Protein AF-A0AAN4Q5Q3-F1 (afdb_monomer_lite)

Radius of gyration: 21.25 Å; chains: 1; bounding box: 47×53×49 Å

Organism: Pseudomonas syringae pv. actinidiae (NCBI:txid103796)

Sequence (88 aa):
MDTTRIVTSQGVRFNNRLYRSDALKAIVGLRVRLQFDDPADDRALVIWGDSVIEVRLWKRCNPSRIRSLLQAAVDSSAERPLKPRAFD

Foldseek 3Di:
DWDKFAAAPQGTDDPNWHWDDPVSNVRHRHIWTWADPDPVQQWIWTHDPPDIDITGTDDPPDVVVVVVVVVVVVVVVPPDDPDDDDDD

InterPro domains:
  IPR015378 Transposase-like, Mu, C-terminal [PF09299] (3-45)

Structure (mmCIF, N/CA/C/O backbone):
data_AF-A0AAN4Q5Q3-F1
#
_entry.id   AF-A0AAN4Q5Q3-F1
#
loop_
_atom_site.group_PDB
_atom_site.id
_atom_site.type_symbol
_atom_site.label_atom_id
_atom_site.label_alt_id
_atom_site.label_comp_id
_atom_site.label_asym_id
_atom_site.label_entity_id
_atom_site.label_seq_id
_atom_site.pdbx_PDB_ins_code
_atom_site.Cartn_x
_atom_site.Cartn_y
_atom_site.Cartn_z
_atom_site.occupancy
_atom_site.B_iso_or_equiv
_atom_site.auth_seq_id
_atom_site.auth_comp_id
_atom_site.auth_asym_id
_atom_site.auth_atom_id
_atom_site.pdbx_PDB_model_num
ATOM 1 N N . MET A 1 1 ? 7.238 -14.953 -1.227 1.00 57.38 1 MET A N 1
ATOM 2 C CA . MET A 1 1 ? 7.698 -14.479 0.097 1.00 57.38 1 MET A CA 1
ATOM 3 C C . MET A 1 1 ? 6.629 -13.577 0.673 1.00 57.38 1 MET A C 1
ATOM 5 O O . MET A 1 1 ? 6.319 -12.565 0.059 1.00 57.38 1 MET A O 1
ATOM 9 N N . ASP A 1 2 ? 6.063 -13.941 1.819 1.00 62.28 2 ASP A N 1
ATOM 10 C CA . ASP A 1 2 ? 5.079 -13.103 2.497 1.00 62.28 2 ASP A CA 1
ATOM 11 C C . ASP A 1 2 ? 5.750 -11.931 3.195 1.00 62.28 2 ASP A C 1
ATOM 13 O O . ASP A 1 2 ? 6.435 -12.089 4.205 1.00 62.28 2 ASP A O 1
ATOM 17 N N . THR A 1 3 ? 5.571 -10.738 2.634 1.00 83.62 3 THR A N 1
ATOM 18 C CA . THR A 1 3 ? 6.133 -9.526 3.216 1.00 83.62 3 THR A CA 1
ATOM 19 C C . THR A 1 3 ? 5.060 -8.799 3.999 1.00 83.62 3 THR A C 1
ATOM 21 O O . THR A 1 3 ? 4.196 -8.137 3.432 1.00 83.62 3 THR A O 1
ATOM 24 N N . THR A 1 4 ? 5.147 -8.852 5.321 1.00 90.94 4 THR A N 1
ATOM 25 C CA . THR A 1 4 ? 4.222 -8.110 6.177 1.00 90.94 4 THR A CA 1
ATOM 26 C C . THR A 1 4 ? 4.714 -6.675 6.393 1.00 90.94 4 THR A C 1
ATOM 28 O O . THR A 1 4 ? 5.881 -6.447 6.738 1.00 90.94 4 THR A O 1
ATOM 31 N N . ARG A 1 5 ? 3.838 -5.682 6.208 1.00 93.06 5 ARG A N 1
ATOM 32 C CA . ARG A 1 5 ? 4.138 -4.249 6.382 1.00 93.06 5 ARG A CA 1
ATOM 33 C C . ARG A 1 5 ? 3.016 -3.533 7.125 1.00 93.06 5 ARG A C 1
ATOM 35 O O . ARG A 1 5 ? 1.882 -3.992 7.141 1.00 93.06 5 ARG A O 1
ATOM 42 N N . ILE A 1 6 ? 3.355 -2.421 7.769 1.00 94.25 6 ILE A N 1
ATOM 43 C CA . ILE A 1 6 ? 2.370 -1.531 8.391 1.00 94.25 6 ILE A CA 1
ATOM 44 C C . ILE A 1 6 ? 1.969 -0.484 7.357 1.00 94.25 6 ILE A C 1
ATOM 46 O O . ILE A 1 6 ? 2.831 0.100 6.692 1.00 94.25 6 ILE A O 1
ATOM 50 N N . VAL A 1 7 ? 0.667 -0.255 7.221 1.00 94.38 7 VAL A N 1
ATOM 51 C CA . VAL A 1 7 ? 0.136 0.808 6.370 1.00 94.38 7 VAL A CA 1
ATOM 52 C C . VAL A 1 7 ? 0.336 2.147 7.071 1.00 94.38 7 VAL A C 1
ATOM 54 O O . VAL A 1 7 ? -0.081 2.341 8.210 1.00 94.38 7 VAL A O 1
ATOM 57 N N . THR A 1 8 ? 0.977 3.088 6.386 1.00 94.69 8 THR A N 1
ATOM 58 C CA . THR A 1 8 ? 1.168 4.461 6.872 1.00 94.69 8 THR A CA 1
ATOM 59 C C . THR A 1 8 ? 0.219 5.412 6.153 1.00 94.69 8 THR A C 1
ATOM 61 O O . THR A 1 8 ? -0.311 5.084 5.093 1.00 94.69 8 THR A O 1
ATOM 64 N N . SER A 1 9 ? 0.067 6.635 6.664 1.00 92.75 9 SER A N 1
ATOM 65 C CA . SER A 1 9 ? -0.694 7.698 5.986 1.00 92.75 9 SER A CA 1
ATOM 66 C C . SER A 1 9 ? -0.165 8.028 4.584 1.00 92.75 9 SER A C 1
ATOM 68 O O . SER A 1 9 ? -0.903 8.515 3.728 1.00 92.75 9 SER A O 1
ATOM 70 N N . GLN A 1 10 ? 1.114 7.746 4.321 1.00 91.56 10 GLN A N 1
ATOM 71 C CA . GLN A 1 10 ? 1.708 7.912 3.000 1.00 91.56 10 GLN A CA 1
ATOM 72 C C . GLN A 1 10 ? 1.406 6.737 2.065 1.00 91.56 10 GLN A C 1
ATOM 74 O O . GLN A 1 10 ? 1.435 6.937 0.855 1.00 91.56 10 GLN A O 1
ATOM 79 N N . GLY A 1 11 ? 1.129 5.544 2.596 1.00 93.19 11 GLY A N 1
ATOM 80 C CA . GLY A 1 11 ? 1.008 4.285 1.859 1.00 93.19 11 GLY A CA 1
ATOM 81 C C . GLY A 1 11 ? 1.805 3.147 2.509 1.00 93.19 11 GLY A C 1
ATOM 82 O O . GLY A 1 11 ? 2.120 3.193 3.701 1.00 93.19 11 GLY A O 1
ATOM 83 N N . VAL A 1 12 ? 2.166 2.130 1.726 1.00 93.69 12 VAL A N 1
ATOM 84 C CA . VAL A 1 12 ? 2.978 0.985 2.177 1.00 93.69 12 VAL A CA 1
ATOM 85 C C . VAL A 1 12 ? 4.393 1.098 1.617 1.00 93.69 12 VAL A C 1
ATOM 87 O O . VAL A 1 12 ? 4.573 1.332 0.425 1.00 93.69 12 VAL A O 1
ATOM 90 N N . ARG A 1 13 ? 5.416 0.928 2.464 1.00 92.25 13 ARG A N 1
ATOM 91 C CA . ARG A 1 13 ? 6.824 0.942 2.035 1.00 92.25 13 ARG A CA 1
ATOM 92 C C . ARG A 1 13 ? 7.401 -0.466 1.913 1.00 92.25 13 ARG A C 1
ATOM 94 O O . ARG A 1 13 ? 7.273 -1.279 2.828 1.00 92.25 13 ARG A O 1
ATOM 101 N N . PHE A 1 14 ? 8.112 -0.721 0.820 1.00 89.75 14 PHE A N 1
ATOM 102 C CA . PHE A 1 14 ? 8.854 -1.959 0.586 1.00 89.75 14 PHE A CA 1
ATOM 103 C C . PHE A 1 14 ? 10.108 -1.669 -0.241 1.00 89.75 14 PHE A C 1
ATOM 105 O O . PHE A 1 14 ? 10.016 -0.951 -1.226 1.00 89.75 14 PHE A O 1
ATOM 112 N N . ASN A 1 15 ? 11.277 -2.175 0.165 1.00 88.06 15 ASN A N 1
ATOM 113 C CA . ASN A 1 15 ? 12.559 -1.966 -0.531 1.00 88.06 15 ASN A CA 1
ATOM 114 C C . ASN A 1 15 ? 12.834 -0.502 -0.931 1.00 88.06 15 ASN A C 1
ATOM 116 O O . ASN A 1 15 ? 13.167 -0.206 -2.074 1.00 88.06 15 ASN A O 1
ATOM 120 N N . ASN A 1 16 ? 12.653 0.430 0.015 1.00 86.69 16 ASN A N 1
ATOM 121 C CA . ASN A 1 16 ? 12.800 1.881 -0.188 1.00 86.69 16 ASN A CA 1
ATOM 122 C C . ASN A 1 16 ? 11.857 2.496 -1.250 1.00 86.69 16 ASN A C 1
ATOM 124 O O . ASN A 1 16 ? 12.027 3.638 -1.671 1.00 86.69 16 ASN A O 1
ATOM 128 N N . ARG A 1 17 ? 10.833 1.750 -1.667 1.00 89.06 17 ARG A N 1
ATOM 129 C CA . ARG A 1 17 ? 9.777 2.183 -2.580 1.00 89.06 17 ARG A CA 1
ATOM 130 C C . ARG A 1 17 ? 8.480 2.407 -1.812 1.00 89.06 17 ARG A C 1
ATOM 132 O O . ARG A 1 17 ? 8.193 1.701 -0.845 1.00 89.06 17 ARG A O 1
ATOM 139 N N . LEU A 1 18 ? 7.703 3.403 -2.234 1.00 91.75 18 LEU A N 1
ATOM 140 C CA . LEU A 1 18 ? 6.412 3.741 -1.638 1.00 91.75 18 LEU A CA 1
ATOM 141 C C . LEU A 1 18 ? 5.291 3.327 -2.585 1.00 91.75 18 LEU A C 1
ATOM 143 O O . LEU A 1 18 ? 5.236 3.817 -3.705 1.00 91.75 18 LEU A O 1
ATOM 147 N N . TYR A 1 19 ? 4.374 2.493 -2.117 1.00 92.12 19 TYR A N 1
ATOM 148 C CA . TYR A 1 19 ? 3.179 2.087 -2.845 1.00 92.12 19 TYR A CA 1
ATOM 149 C C . TYR A 1 19 ? 1.961 2.808 -2.277 1.00 92.12 19 TYR A C 1
ATOM 151 O O . TYR A 1 19 ? 1.794 2.887 -1.056 1.00 92.12 19 TYR A O 1
ATOM 159 N N . ARG A 1 20 ? 1.122 3.363 -3.154 1.00 92.25 20 ARG A N 1
ATOM 160 C CA . ARG A 1 20 ? -0.035 4.183 -2.777 1.00 92.25 20 ARG A CA 1
ATOM 161 C C . ARG A 1 20 ? -1.305 3.696 -3.458 1.00 92.25 20 ARG A C 1
ATOM 163 O O . ARG A 1 20 ? -1.283 3.230 -4.594 1.00 92.25 20 ARG A O 1
ATOM 170 N N . SER A 1 21 ? -2.403 3.851 -2.735 1.00 91.62 21 SER A N 1
ATOM 171 C CA . SER A 1 21 ? -3.779 3.746 -3.210 1.00 91.62 21 SER A CA 1
ATOM 172 C C . SER A 1 21 ? -4.652 4.528 -2.231 1.00 91.62 21 SER A C 1
ATOM 174 O O . SER A 1 21 ? -4.350 4.554 -1.034 1.00 91.62 21 SER A O 1
ATOM 176 N N . ASP A 1 22 ? -5.712 5.176 -2.710 1.00 91.25 22 ASP A N 1
ATOM 177 C CA . ASP A 1 22 ? -6.638 5.905 -1.836 1.00 91.25 22 ASP A CA 1
ATOM 178 C C . ASP A 1 22 ? -7.369 4.970 -0.864 1.00 91.25 22 ASP A C 1
ATOM 180 O O . ASP A 1 22 ? -7.666 5.372 0.261 1.00 91.25 22 ASP A O 1
ATOM 184 N N . ALA A 1 23 ? -7.550 3.701 -1.243 1.00 91.12 23 ALA A N 1
ATOM 185 C CA . ALA A 1 23 ? -8.148 2.670 -0.397 1.00 91.12 23 ALA A CA 1
ATOM 186 C C . ALA A 1 23 ? -7.326 2.373 0.873 1.00 91.12 23 ALA A C 1
ATOM 188 O O . ALA A 1 23 ? -7.883 1.964 1.889 1.00 91.12 23 ALA A O 1
ATOM 189 N N . LEU A 1 24 ? -6.012 2.647 0.869 1.00 92.62 24 LEU A N 1
ATOM 190 C CA . LEU A 1 24 ? -5.164 2.444 2.050 1.00 92.62 24 LEU A CA 1
ATOM 191 C C . LEU A 1 24 ? -5.522 3.374 3.214 1.00 92.62 24 LEU A C 1
ATOM 193 O O . LEU A 1 24 ? -5.194 3.060 4.356 1.00 92.62 24 LEU A O 1
ATOM 197 N N . LYS A 1 25 ? -6.200 4.502 2.951 1.00 92.38 25 LYS A N 1
ATOM 198 C CA . LYS A 1 25 ? -6.602 5.462 3.992 1.00 92.38 25 LYS A CA 1
ATOM 199 C C . LYS A 1 25 ? -7.514 4.828 5.044 1.00 92.38 25 LYS A C 1
ATOM 201 O O . LYS A 1 25 ? -7.433 5.210 6.205 1.00 92.38 25 LYS A O 1
ATOM 206 N N . ALA A 1 26 ? -8.330 3.850 4.651 1.00 92.62 26 ALA A N 1
ATOM 207 C CA . ALA A 1 26 ? -9.254 3.160 5.549 1.00 92.62 26 ALA A CA 1
ATOM 208 C C . ALA A 1 26 ? -8.559 2.193 6.525 1.00 92.62 26 ALA A C 1
ATOM 210 O O . ALA A 1 26 ? -9.158 1.793 7.516 1.00 92.62 26 ALA A O 1
ATOM 211 N N . ILE A 1 27 ? -7.304 1.818 6.253 1.00 93.31 27 ILE A N 1
ATOM 212 C CA . ILE A 1 27 ? -6.578 0.768 6.983 1.00 93.31 27 ILE A CA 1
ATOM 213 C C . ILE A 1 27 ? -5.215 1.243 7.507 1.00 93.31 27 ILE A C 1
ATOM 215 O O . ILE A 1 27 ? -4.312 0.443 7.755 1.00 93.31 27 ILE A O 1
ATOM 219 N N . VAL A 1 28 ? -5.037 2.556 7.668 1.00 94.94 28 VAL A N 1
ATOM 220 C CA . VAL A 1 28 ? -3.812 3.137 8.238 1.00 94.94 28 VAL A CA 1
ATOM 221 C C . VAL A 1 28 ? -3.583 2.606 9.656 1.00 94.94 28 VAL A C 1
ATOM 223 O O . VAL A 1 28 ? -4.504 2.527 10.460 1.00 94.94 28 VAL A O 1
ATOM 226 N N . GLY A 1 29 ? -2.336 2.245 9.963 1.00 93.31 29 GLY A N 1
ATOM 227 C CA . GLY A 1 29 ? -1.944 1.642 11.238 1.00 93.31 29 GLY A CA 1
ATOM 228 C C . GLY A 1 29 ? -2.113 0.123 11.281 1.00 93.31 29 GLY A C 1
ATOM 229 O O . GLY A 1 29 ? -1.548 -0.519 12.165 1.00 93.31 29 GLY A O 1
ATOM 230 N N . LEU A 1 30 ? -2.813 -0.473 10.310 1.00 94.31 30 LEU A N 1
ATOM 231 C CA . LEU A 1 30 ? -2.986 -1.919 10.248 1.00 94.31 30 LEU A CA 1
ATOM 232 C C . LEU A 1 30 ? -1.777 -2.609 9.619 1.00 94.31 30 LEU A C 1
ATOM 234 O O . LEU A 1 30 ? -1.050 -2.061 8.782 1.00 94.31 30 LEU A O 1
ATOM 238 N N . ARG A 1 31 ? -1.572 -3.855 10.045 1.00 94.44 31 ARG A N 1
ATOM 239 C CA . ARG A 1 31 ? -0.542 -4.745 9.525 1.00 94.44 31 ARG A CA 1
ATOM 240 C C . ARG A 1 31 ? -1.133 -5.593 8.400 1.00 94.44 31 ARG A C 1
ATOM 242 O O . ARG A 1 31 ? -2.131 -6.276 8.600 1.00 94.44 31 ARG A O 1
ATOM 249 N N . VAL A 1 32 ? -0.495 -5.555 7.237 1.00 93.38 32 VAL A N 1
A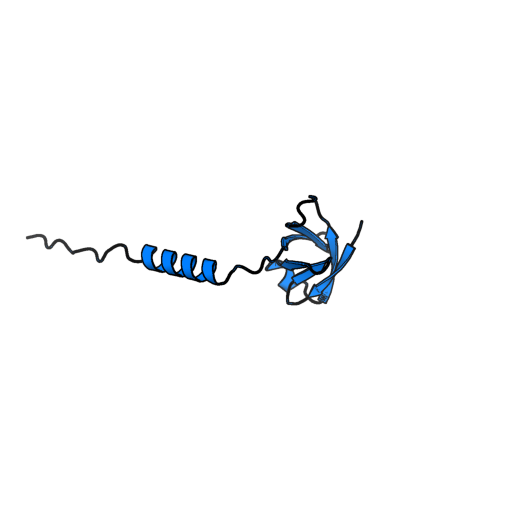TOM 250 C CA . VAL A 1 32 ? -0.989 -6.167 5.998 1.00 93.38 32 VAL A CA 1
ATOM 251 C C . VAL A 1 32 ? 0.087 -7.012 5.329 1.00 93.38 32 VAL A C 1
ATOM 253 O O . VAL A 1 32 ? 1.281 -6.780 5.543 1.00 93.38 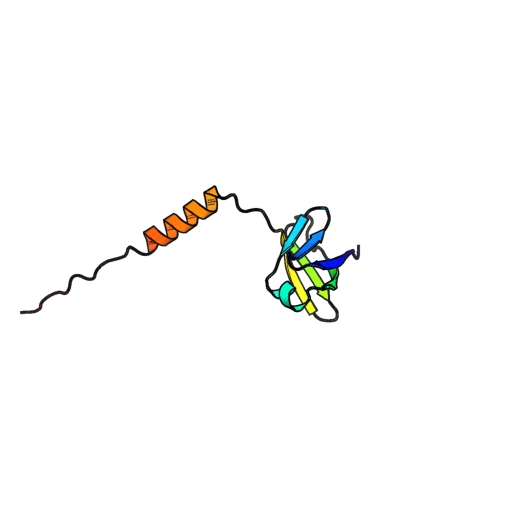32 VAL A O 1
ATOM 256 N N . ARG A 1 33 ? -0.323 -7.981 4.509 1.00 93.38 33 ARG A N 1
ATOM 257 C CA . ARG A 1 33 ? 0.581 -8.742 3.636 1.00 93.38 33 ARG A CA 1
ATOM 258 C C . ARG A 1 33 ? 0.699 -8.026 2.298 1.00 93.38 33 ARG A C 1
ATOM 260 O O . ARG A 1 33 ? -0.294 -7.555 1.758 1.00 93.38 33 ARG A O 1
ATOM 267 N N . LEU A 1 34 ? 1.918 -7.926 1.788 1.00 90.81 34 LEU A N 1
ATOM 268 C CA . LEU A 1 34 ? 2.220 -7.349 0.487 1.00 90.81 34 LEU A CA 1
ATOM 269 C C . LEU A 1 34 ? 2.676 -8.469 -0.450 1.00 90.81 34 LEU A C 1
ATOM 271 O O . LEU A 1 34 ? 3.628 -9.188 -0.131 1.00 90.81 34 LEU A O 1
ATOM 275 N N . GLN A 1 35 ? 1.995 -8.601 -1.583 1.00 90.19 35 GLN A N 1
ATOM 276 C CA . GLN A 1 35 ? 2.275 -9.573 -2.636 1.00 90.19 35 GLN A CA 1
ATOM 277 C C . GLN A 1 35 ? 2.560 -8.844 -3.953 1.00 90.19 35 GLN A C 1
ATOM 279 O O . GLN A 1 35 ? 1.997 -7.785 -4.217 1.00 90.19 35 GLN A O 1
ATOM 284 N N . PHE A 1 36 ? 3.454 -9.403 -4.761 1.00 86.62 36 PHE A N 1
ATOM 285 C CA . PHE A 1 36 ? 3.842 -8.869 -6.062 1.00 86.62 36 PHE A CA 1
ATOM 286 C C . PHE A 1 36 ? 3.592 -9.950 -7.109 1.00 86.62 36 PHE A C 1
ATOM 288 O O . PHE A 1 36 ? 4.105 -11.058 -6.950 1.00 86.62 36 PHE A O 1
ATOM 295 N N . ASP A 1 37 ? 2.806 -9.629 -8.137 1.00 76.31 37 ASP A N 1
ATOM 296 C CA . ASP A 1 37 ? 2.445 -10.578 -9.201 1.00 76.31 3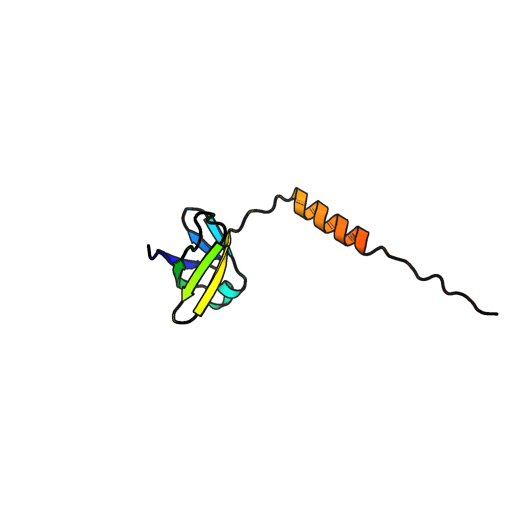7 ASP A CA 1
ATOM 297 C C . ASP A 1 37 ? 3.462 -10.591 -10.352 1.00 76.31 37 ASP A C 1
ATOM 299 O O . ASP A 1 37 ? 3.566 -11.581 -11.069 1.00 76.31 37 ASP A O 1
ATOM 303 N N . ASP A 1 38 ? 4.251 -9.523 -10.506 1.00 68.38 38 ASP A N 1
ATOM 304 C CA . ASP A 1 38 ? 5.179 -9.341 -11.625 1.00 68.38 38 ASP A CA 1
ATOM 305 C C . ASP A 1 38 ? 6.553 -8.830 -11.156 1.00 68.38 38 ASP A C 1
ATOM 307 O O . ASP A 1 38 ? 6.623 -8.004 -10.239 1.00 68.38 38 ASP A O 1
ATOM 311 N N . PRO A 1 39 ? 7.653 -9.205 -11.842 1.00 66.25 39 PRO A N 1
ATOM 312 C CA . PRO A 1 39 ? 8.995 -8.676 -11.581 1.00 66.25 39 PRO A CA 1
ATOM 313 C C . PRO A 1 39 ? 9.129 -7.181 -11.907 1.00 66.25 39 PRO A C 1
ATOM 315 O O . PRO A 1 39 ? 10.138 -6.559 -11.581 1.00 66.25 39 PRO A O 1
ATOM 318 N N . ALA A 1 40 ? 8.127 -6.587 -12.562 1.00 65.81 40 ALA A N 1
ATOM 319 C CA . ALA A 1 40 ? 8.109 -5.169 -12.892 1.00 65.81 40 ALA A CA 1
ATOM 320 C C . ALA A 1 40 ? 8.000 -4.254 -11.653 1.00 65.81 40 ALA A C 1
ATOM 322 O O . ALA A 1 40 ? 8.226 -3.054 -11.793 1.00 65.81 40 ALA A O 1
ATOM 323 N N . ASP A 1 41 ? 7.669 -4.784 -10.461 1.00 72.31 41 ASP A N 1
ATOM 324 C CA . ASP A 1 41 ? 7.632 -4.089 -9.154 1.00 72.31 41 ASP A CA 1
ATOM 325 C C . ASP A 1 41 ? 6.844 -2.754 -9.122 1.00 72.31 41 ASP A C 1
ATOM 327 O O . ASP A 1 41 ? 6.952 -1.959 -8.186 1.00 72.31 41 ASP A O 1
ATOM 331 N N . ASP A 1 42 ? 6.058 -2.453 -10.153 1.00 84.69 42 ASP A N 1
ATOM 332 C CA . ASP A 1 42 ? 5.296 -1.207 -10.261 1.00 84.69 42 ASP A CA 1
ATOM 333 C C . ASP A 1 42 ? 3.908 -1.333 -9.617 1.00 84.69 42 ASP A C 1
ATOM 335 O O . ASP A 1 42 ? 3.247 -0.326 -9.342 1.00 84.69 42 ASP A O 1
ATOM 339 N N . ARG A 1 43 ? 3.457 -2.567 -9.377 1.00 88.19 43 ARG A N 1
ATOM 340 C CA . ARG A 1 43 ? 2.165 -2.909 -8.779 1.00 88.19 43 ARG A CA 1
ATOM 341 C C . ARG A 1 43 ? 2.365 -3.940 -7.683 1.00 88.19 43 ARG A C 1
ATOM 343 O O . ARG A 1 43 ? 3.240 -4.794 -7.784 1.00 88.19 43 ARG A O 1
ATOM 350 N N . ALA A 1 44 ? 1.546 -3.843 -6.649 1.00 89.62 44 ALA A N 1
ATOM 351 C CA . ALA A 1 44 ? 1.495 -4.824 -5.582 1.00 89.62 44 ALA A CA 1
ATOM 352 C C . ALA A 1 44 ? 0.056 -4.988 -5.098 1.00 89.62 44 ALA A C 1
ATOM 354 O O . ALA A 1 44 ? -0.766 -4.079 -5.232 1.00 89.62 44 ALA A O 1
ATOM 355 N N . LEU A 1 45 ? -0.228 -6.132 -4.496 1.00 91.81 45 LEU A N 1
ATOM 356 C CA . LEU A 1 45 ? -1.474 -6.413 -3.809 1.00 91.81 45 LEU A CA 1
ATOM 357 C C . LEU A 1 45 ? -1.244 -6.315 -2.305 1.00 91.81 45 LEU A C 1
ATOM 359 O O . LEU A 1 45 ? -0.326 -6.920 -1.749 1.00 91.81 45 LEU A O 1
ATOM 363 N N . VAL A 1 46 ? -2.085 -5.532 -1.643 1.00 92.25 46 VAL A N 1
ATOM 364 C CA . VAL A 1 46 ? -2.182 -5.465 -0.189 1.00 92.25 46 VAL A CA 1
ATOM 365 C C . VAL A 1 46 ? -3.320 -6.375 0.246 1.00 92.25 46 VAL A C 1
ATOM 367 O O . VAL A 1 46 ? -4.474 -6.119 -0.080 1.00 92.25 46 VAL A O 1
ATOM 370 N N . ILE A 1 47 ? -2.986 -7.427 0.986 1.00 92.56 47 ILE A N 1
ATOM 371 C CA . ILE A 1 47 ? -3.925 -8.426 1.491 1.00 92.56 47 ILE A CA 1
ATOM 372 C C . ILE A 1 47 ? -4.118 -8.194 2.992 1.00 92.56 47 ILE A C 1
ATOM 374 O O . ILE A 1 47 ? -3.153 -8.196 3.770 1.00 92.56 47 ILE A O 1
ATOM 378 N N . TRP A 1 48 ? -5.369 -7.994 3.398 1.00 91.38 48 TRP A N 1
ATOM 379 C CA . TRP A 1 48 ? -5.782 -7.792 4.784 1.00 91.38 48 TRP A CA 1
ATOM 380 C C . TRP A 1 48 ? -7.076 -8.561 5.068 1.00 91.38 48 TRP A C 1
ATOM 382 O O . TRP A 1 48 ? -8.144 -8.176 4.599 1.00 91.38 48 TRP A O 1
ATOM 392 N N . GLY A 1 49 ? -6.979 -9.658 5.828 1.00 87.88 49 GLY A N 1
ATOM 393 C CA . GLY A 1 49 ? -8.098 -10.594 5.978 1.00 87.88 49 GLY A CA 1
ATOM 394 C C . GLY A 1 49 ? -8.542 -11.106 4.606 1.00 87.88 49 GLY A C 1
ATOM 395 O O . GLY A 1 49 ? -7.701 -11.541 3.821 1.00 87.88 49 GLY A O 1
ATOM 396 N N . ASP A 1 50 ? -9.831 -10.962 4.308 1.00 90.44 50 ASP A N 1
ATOM 397 C CA . ASP A 1 50 ? -10.432 -11.298 3.009 1.00 90.44 50 ASP A CA 1
ATOM 398 C C . ASP A 1 50 ? -10.399 -10.135 1.997 1.00 90.44 50 ASP A C 1
ATOM 400 O O . ASP A 1 50 ? -10.880 -10.259 0.872 1.00 90.44 50 ASP A O 1
ATOM 404 N N . SER A 1 51 ? -9.847 -8.979 2.383 1.00 90.50 51 SER A N 1
ATOM 405 C CA . SER A 1 51 ? -9.741 -7.806 1.512 1.00 90.50 51 SER A CA 1
ATOM 406 C C . SER A 1 51 ? -8.430 -7.798 0.734 1.00 90.50 51 SER A C 1
ATOM 408 O O . SER A 1 51 ? -7.350 -7.995 1.298 1.00 90.50 51 SER A O 1
ATOM 410 N N . VAL A 1 52 ? -8.523 -7.476 -0.556 1.00 92.94 52 VAL A N 1
ATOM 411 C CA . VAL A 1 52 ? -7.375 -7.289 -1.449 1.00 92.94 52 VAL A CA 1
ATOM 412 C C . VAL A 1 52 ? -7.443 -5.896 -2.064 1.00 92.94 52 VAL A C 1
ATOM 414 O O . VAL A 1 52 ? -8.460 -5.503 -2.630 1.00 92.94 52 VAL A O 1
ATOM 417 N N . ILE A 1 53 ? -6.3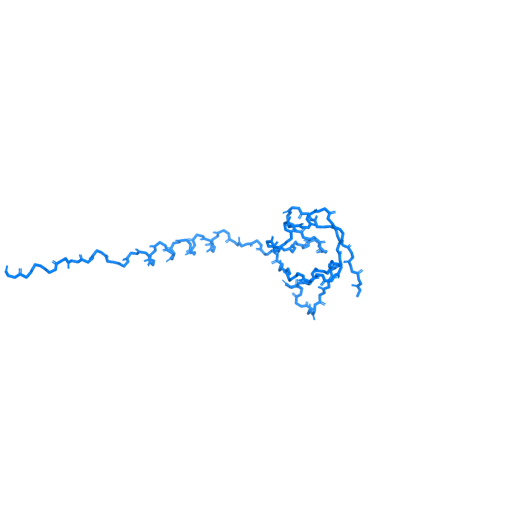57 -5.138 -1.943 1.00 92.81 53 ILE A N 1
ATOM 418 C CA . ILE A 1 53 ? -6.239 -3.771 -2.451 1.00 92.81 53 ILE A CA 1
ATOM 419 C C . ILE A 1 53 ? -5.059 -3.707 -3.419 1.00 92.81 53 ILE A C 1
ATOM 421 O O . ILE A 1 53 ? -3.915 -3.915 -3.017 1.00 92.81 53 ILE A O 1
ATOM 425 N N . GLU A 1 54 ? -5.314 -3.351 -4.678 1.00 92.31 54 GLU A N 1
ATOM 426 C CA . GLU A 1 54 ? -4.239 -3.023 -5.619 1.00 92.31 54 GLU A CA 1
ATOM 427 C C . GLU A 1 54 ? -3.595 -1.688 -5.222 1.00 92.31 54 GLU A C 1
ATOM 429 O O . GLU A 1 54 ? -4.262 -0.662 -5.035 1.00 92.31 54 GLU A O 1
ATOM 434 N N . VAL A 1 55 ? -2.270 -1.697 -5.103 1.00 91.44 55 VAL A N 1
ATOM 435 C CA . VAL A 1 55 ? -1.453 -0.513 -4.851 1.00 91.44 55 VAL A CA 1
ATOM 436 C C . VAL A 1 55 ? -0.426 -0.345 -5.957 1.00 91.44 55 VAL A C 1
ATOM 438 O O . VAL A 1 55 ? 0.097 -1.310 -6.515 1.00 91.44 55 VAL A O 1
ATOM 441 N N . ARG A 1 56 ? -0.108 0.909 -6.272 1.00 91.75 56 ARG A N 1
ATOM 442 C CA . ARG A 1 56 ? 0.851 1.241 -7.328 1.00 91.75 56 ARG A CA 1
ATOM 443 C C . ARG A 1 56 ? 2.060 1.941 -6.760 1.00 91.75 56 ARG A C 1
ATOM 445 O O . ARG A 1 56 ? 1.944 2.731 -5.820 1.00 91.75 56 ARG A O 1
ATOM 452 N N . LEU A 1 57 ? 3.214 1.669 -7.355 1.00 91.19 57 LEU A N 1
ATOM 453 C CA . LEU A 1 57 ? 4.449 2.356 -7.040 1.00 91.19 57 LEU A CA 1
ATOM 454 C C . LEU A 1 57 ? 4.255 3.855 -7.272 1.00 91.19 57 LEU A C 1
ATOM 456 O O . LEU A 1 57 ? 3.981 4.317 -8.381 1.00 91.19 57 LEU A O 1
ATOM 460 N N . TRP A 1 58 ? 4.418 4.631 -6.210 1.00 89.06 58 TRP A N 1
ATOM 461 C CA . TRP A 1 58 ? 4.413 6.076 -6.288 1.00 89.06 58 TRP A CA 1
ATOM 462 C C . TRP A 1 58 ? 5.716 6.541 -6.922 1.00 89.06 58 TRP A C 1
ATOM 464 O O . TRP A 1 58 ? 6.750 6.691 -6.269 1.00 89.06 58 TRP A O 1
ATOM 474 N N . LYS A 1 59 ? 5.654 6.770 -8.230 1.00 84.00 59 LYS A N 1
ATOM 475 C CA . LYS A 1 59 ? 6.696 7.469 -8.970 1.00 84.00 59 LYS A CA 1
ATOM 476 C C . LYS A 1 59 ? 6.471 8.956 -8.753 1.00 84.00 59 LYS A C 1
ATOM 478 O O . LYS A 1 59 ? 5.385 9.473 -9.012 1.00 84.00 59 LYS A O 1
ATOM 483 N N . ARG A 1 60 ? 7.490 9.652 -8.255 1.00 70.88 60 ARG A N 1
ATOM 484 C CA . ARG A 1 60 ? 7.465 11.111 -8.148 1.00 70.88 60 ARG A CA 1
ATOM 485 C C . ARG A 1 60 ? 7.281 11.650 -9.569 1.00 70.88 60 ARG A C 1
ATOM 487 O O . ARG A 1 60 ? 8.198 11.563 -10.380 1.00 70.88 60 ARG A O 1
ATOM 494 N N . CYS A 1 61 ? 6.083 12.123 -9.912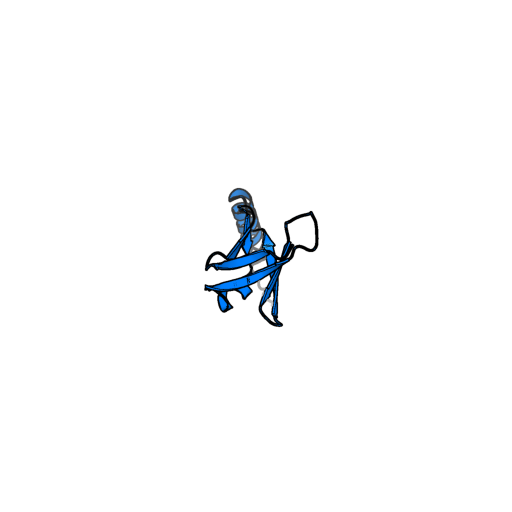 1.00 59.06 61 CYS A N 1
ATOM 495 C CA . CYS A 1 61 ? 5.879 12.785 -11.194 1.00 59.06 61 CYS A CA 1
ATOM 496 C C . CYS A 1 61 ? 6.838 13.973 -11.255 1.00 59.06 61 CYS A C 1
ATOM 498 O O . CYS A 1 61 ? 6.849 14.807 -10.347 1.00 59.06 61 CYS A O 1
ATOM 500 N N . ASN A 1 62 ? 7.653 14.039 -12.309 1.00 55.59 62 ASN A N 1
ATOM 501 C CA . ASN A 1 62 ? 8.485 15.208 -12.544 1.00 55.59 62 ASN A CA 1
ATOM 502 C C . ASN A 1 62 ? 7.576 16.448 -12.607 1.00 55.59 62 ASN A C 1
ATOM 504 O O . ASN A 1 62 ? 6.597 16.436 -13.362 1.00 55.59 62 ASN A O 1
ATOM 508 N N . PRO A 1 63 ? 7.874 17.517 -11.847 1.00 55.44 63 PRO A N 1
ATOM 509 C CA . PRO A 1 63 ? 7.028 18.710 -11.792 1.00 55.44 63 PRO A CA 1
ATOM 510 C C . PRO A 1 63 ? 6.827 19.366 -13.171 1.00 55.44 63 PRO A C 1
ATOM 512 O O . PRO A 1 63 ? 5.797 19.992 -13.415 1.00 55.44 63 PRO A O 1
ATOM 515 N N . SER A 1 64 ? 7.754 19.153 -14.112 1.00 56.56 64 SER A N 1
ATOM 516 C CA . SER A 1 64 ? 7.650 19.596 -15.509 1.00 56.56 64 SER A CA 1
ATOM 517 C C . SER A 1 64 ? 6.484 18.959 -16.281 1.00 56.56 64 SER A C 1
ATOM 519 O O . SER A 1 64 ? 5.826 19.633 -17.077 1.00 56.56 64 SER A O 1
ATOM 521 N N . ARG A 1 65 ? 6.162 17.686 -16.016 1.00 53.03 65 ARG A N 1
ATOM 522 C CA . ARG A 1 65 ? 5.020 16.994 -16.641 1.00 53.03 65 ARG A CA 1
ATOM 523 C C . ARG A 1 65 ? 3.679 17.486 -16.096 1.00 53.03 65 ARG A C 1
ATOM 525 O O . ARG A 1 65 ? 2.718 17.568 -16.849 1.00 53.03 65 ARG A O 1
ATOM 532 N N . ILE A 1 66 ? 3.629 17.858 -14.815 1.00 56.12 66 ILE A N 1
ATOM 533 C CA . ILE A 1 66 ? 2.415 18.377 -14.166 1.00 56.12 66 ILE A CA 1
ATOM 534 C C . ILE A 1 66 ? 2.055 19.758 -14.725 1.00 56.12 66 ILE A C 1
ATOM 536 O O . ILE A 1 66 ? 0.894 19.989 -15.045 1.00 56.12 66 ILE A O 1
ATOM 540 N N . ARG A 1 67 ? 3.042 20.648 -14.924 1.00 54.47 67 ARG A N 1
ATOM 541 C CA . ARG A 1 67 ? 2.810 21.940 -15.598 1.00 54.47 67 ARG A CA 1
ATOM 542 C C . ARG A 1 67 ? 2.281 21.765 -17.022 1.00 54.47 67 ARG A C 1
ATOM 544 O O . ARG A 1 67 ? 1.360 22.473 -17.397 1.00 54.47 67 ARG A O 1
ATOM 551 N N . SER A 1 68 ? 2.811 20.801 -17.777 1.00 56.88 68 SER A N 1
ATOM 552 C CA . SER A 1 68 ? 2.349 20.534 -19.150 1.00 56.88 68 SER A CA 1
ATOM 553 C C . SER A 1 68 ? 0.915 19.988 -19.189 1.00 56.88 68 SER A C 1
ATOM 555 O O . SER A 1 68 ? 0.132 20.392 -20.039 1.00 56.88 68 SER A O 1
ATOM 557 N N . LEU A 1 69 ? 0.544 19.111 -18.246 1.00 56.69 69 LEU A N 1
ATOM 558 C CA . LEU A 1 69 ? -0.827 18.596 -18.123 1.00 56.69 69 LEU A CA 1
ATOM 559 C C . LEU A 1 69 ? -1.822 19.677 -17.676 1.00 56.69 69 LEU A C 1
ATOM 561 O O . LEU A 1 69 ? -2.927 19.738 -18.205 1.00 56.69 69 LEU A O 1
ATOM 565 N N . LEU A 1 70 ? -1.430 20.544 -16.736 1.00 57.91 70 LEU A N 1
ATOM 566 C CA . LEU A 1 70 ? -2.248 21.685 -16.312 1.00 57.91 70 LEU A CA 1
ATOM 567 C C . LEU A 1 70 ? -2.436 22.705 -17.443 1.00 57.91 70 LEU A C 1
ATOM 569 O O . LEU A 1 70 ? -3.542 23.203 -17.620 1.00 57.91 70 LEU A O 1
ATOM 573 N N . GLN A 1 71 ? -1.391 22.972 -18.231 1.00 56.75 71 GLN A N 1
ATOM 574 C CA . GLN A 1 71 ? -1.470 23.857 -19.396 1.00 56.75 71 GLN A CA 1
ATOM 575 C C . GLN A 1 71 ? -2.402 23.280 -20.475 1.00 56.75 71 GLN A C 1
ATOM 577 O O . GLN A 1 71 ? -3.298 23.974 -20.936 1.00 56.75 71 GLN A O 1
ATOM 582 N N . ALA A 1 72 ? -2.285 21.984 -20.789 1.00 56.06 72 ALA A N 1
ATOM 583 C CA . ALA A 1 72 ? -3.159 21.318 -21.760 1.00 56.06 72 ALA A CA 1
ATOM 584 C C . ALA A 1 72 ? -4.639 21.270 -21.323 1.00 56.06 72 ALA A C 1
ATOM 586 O O . ALA A 1 72 ? -5.534 21.343 -22.166 1.00 56.06 72 ALA A O 1
ATOM 587 N N . ALA A 1 73 ? -4.911 21.166 -20.016 1.00 55.62 73 ALA A N 1
ATOM 588 C CA . ALA A 1 73 ? -6.269 21.237 -19.473 1.00 55.62 73 ALA A CA 1
ATOM 589 C C . ALA A 1 73 ? -6.863 22.657 -19.551 1.00 55.62 73 ALA A C 1
ATOM 591 O O . ALA A 1 73 ? -8.062 22.804 -19.772 1.00 55.62 73 ALA A O 1
ATOM 592 N N . VAL A 1 74 ? -6.028 23.694 -19.412 1.00 56.38 74 VAL A N 1
ATOM 593 C CA . VAL A 1 74 ? -6.421 25.099 -19.615 1.00 56.38 74 VAL A CA 1
ATOM 594 C C . VAL A 1 74 ? -6.702 25.383 -21.091 1.00 56.38 74 VAL A C 1
ATOM 596 O O . VAL A 1 74 ? -7.739 25.965 -21.403 1.00 56.38 74 VAL A O 1
ATOM 599 N N . ASP A 1 75 ? -5.850 24.907 -22.001 1.00 55.44 75 ASP A N 1
ATOM 600 C CA . ASP A 1 75 ? -6.042 25.098 -23.445 1.00 55.44 75 ASP A CA 1
ATOM 601 C C . ASP A 1 75 ? -7.259 24.317 -23.982 1.00 55.44 75 ASP A C 1
ATOM 603 O O . ASP A 1 75 ? -7.948 24.789 -24.884 1.00 55.44 75 ASP A O 1
ATOM 607 N N . SER A 1 76 ? -7.600 23.171 -23.378 1.00 49.97 76 SER A N 1
ATOM 608 C CA . SER A 1 76 ? -8.803 22.393 -23.735 1.00 49.97 76 SER A CA 1
ATOM 609 C C . SER A 1 76 ? -10.116 23.001 -23.220 1.00 49.97 76 SER A C 1
ATOM 611 O O . SER A 1 76 ? -11.188 22.559 -23.622 1.00 49.97 76 SER A O 1
ATOM 613 N N . SER A 1 77 ? -10.065 24.005 -22.336 1.00 52.28 77 SER A N 1
ATOM 614 C CA . SER A 1 77 ? -11.260 24.692 -21.819 1.00 52.28 77 SER A CA 1
ATOM 615 C C . SER A 1 77 ? -11.602 25.975 -22.590 1.00 52.28 77 SER A C 1
ATOM 617 O O . SER A 1 77 ? -12.581 26.643 -22.254 1.00 52.28 77 SER A O 1
ATOM 619 N N . ALA A 1 78 ? -10.826 26.327 -23.620 1.00 50.22 78 ALA A N 1
ATOM 620 C CA . ALA A 1 78 ? -11.042 27.508 -24.452 1.00 50.22 78 ALA A CA 1
ATOM 621 C C . ALA A 1 78 ? -11.846 27.205 -25.735 1.00 50.22 78 ALA A C 1
ATOM 623 O O . ALA A 1 78 ? -11.631 27.833 -26.771 1.00 50.22 78 ALA A O 1
ATOM 624 N N . GLU A 1 79 ? -12.799 26.268 -25.694 1.00 52.62 79 GLU A N 1
ATOM 625 C CA . GLU A 1 79 ? -13.751 26.084 -26.794 1.00 52.62 79 GLU A CA 1
ATOM 626 C C . GLU A 1 79 ? -14.985 26.997 -26.621 1.00 52.62 79 GLU A C 1
ATOM 628 O O . GLU A 1 79 ? -15.957 26.662 -25.955 1.00 52.62 79 GLU A O 1
ATOM 633 N N . ARG A 1 80 ? -14.898 28.160 -27.293 1.00 53.53 80 ARG A N 1
ATOM 634 C CA . ARG A 1 80 ? -15.952 29.101 -27.752 1.00 53.53 80 ARG A CA 1
ATOM 635 C C . ARG A 1 80 ? -16.821 29.860 -26.727 1.00 53.53 80 ARG A C 1
ATOM 637 O O . ARG A 1 80 ? -17.651 29.265 -26.050 1.00 53.53 80 ARG A O 1
ATOM 644 N N . PRO A 1 81 ? -16.898 31.204 -26.840 1.00 47.00 81 PRO A N 1
ATOM 645 C CA . PRO A 1 81 ? -18.182 31.877 -26.709 1.00 47.00 81 PRO A CA 1
ATOM 646 C C . PRO A 1 81 ? -19.010 31.603 -27.976 1.00 47.00 81 PRO A C 1
ATOM 648 O O . PRO A 1 81 ? -18.619 31.963 -29.091 1.00 47.00 81 PRO A O 1
ATOM 651 N N . LEU A 1 82 ? -20.159 30.944 -27.816 1.00 53.12 82 LEU A N 1
ATOM 652 C CA . LEU A 1 82 ? -21.190 30.849 -28.849 1.00 53.12 82 LEU A CA 1
ATOM 653 C C . LEU A 1 82 ? -21.629 32.268 -29.231 1.00 53.12 82 LEU A C 1
ATOM 655 O O . LEU A 1 82 ? -22.241 32.970 -28.432 1.00 53.12 82 LEU A O 1
ATOM 659 N N . LYS A 1 83 ? -21.314 32.691 -30.458 1.00 53.47 83 LYS A N 1
ATOM 660 C CA . LYS A 1 83 ? -21.891 33.891 -31.070 1.00 53.47 83 LYS A CA 1
ATOM 661 C C . LYS A 1 83 ? -23.403 33.655 -31.215 1.00 53.47 83 LYS A C 1
ATOM 663 O O . LYS A 1 83 ? -23.768 32.745 -31.965 1.00 53.47 83 LYS A O 1
ATOM 668 N N . PRO A 1 84 ? -24.289 34.415 -30.548 1.00 51.06 84 PRO A N 1
ATOM 669 C CA . PRO A 1 84 ? -25.716 34.295 -30.802 1.00 51.06 84 PRO A CA 1
ATOM 670 C C . PRO A 1 84 ? -25.987 34.784 -32.226 1.00 51.06 84 PRO A C 1
ATOM 672 O O . PRO A 1 84 ? -25.622 35.904 -32.588 1.00 51.06 84 PRO A O 1
ATOM 675 N N . ARG A 1 85 ? -26.599 33.935 -33.056 1.00 46.56 85 ARG A N 1
ATOM 676 C CA . ARG A 1 85 ? -27.296 34.402 -34.256 1.00 46.56 85 ARG A CA 1
ATOM 677 C C . ARG A 1 85 ? -28.509 35.193 -33.772 1.00 46.56 85 ARG A C 1
ATOM 679 O O . ARG A 1 85 ? -29.399 34.598 -33.173 1.00 46.56 85 ARG A O 1
ATOM 686 N N . ALA A 1 86 ? -28.533 36.499 -34.017 1.00 48.50 86 ALA A N 1
ATOM 687 C CA . ALA A 1 86 ? -29.797 37.214 -34.098 1.00 48.50 86 ALA A CA 1
ATOM 688 C C . ALA A 1 86 ? -30.482 36.758 -35.394 1.00 48.50 86 ALA A C 1
ATOM 690 O O . ALA A 1 86 ? -29.866 36.777 -36.462 1.00 48.50 86 ALA A O 1
ATOM 691 N N . PHE A 1 87 ? -31.6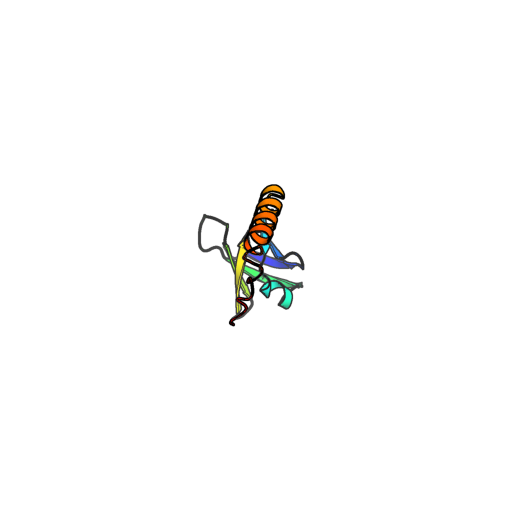89 36.226 -35.243 1.00 43.34 87 PHE A N 1
ATOM 692 C CA . PHE A 1 87 ? -32.650 36.022 -36.317 1.00 43.34 87 PHE A CA 1
ATOM 693 C C . PHE A 1 87 ? -33.523 37.287 -36.384 1.00 43.34 87 PHE A C 1
ATOM 695 O O . PHE A 1 87 ? -33.779 37.875 -35.330 1.00 43.34 87 PHE A O 1
ATOM 702 N N . ASP A 1 88 ? -33.931 37.621 -37.610 1.00 43.59 88 ASP A N 1
ATOM 703 C CA . ASP A 1 88 ? -34.585 38.846 -38.116 1.00 43.59 88 ASP A CA 1
ATOM 704 C C . ASP A 1 88 ? -33.706 40.101 -38.271 1.00 43.59 88 ASP A C 1
ATOM 706 O O . ASP A 1 88 ? -33.398 40.798 -37.277 1.00 43.59 88 ASP A O 1
#

pLDDT: mean 76.95, std 17.95, range [43.34, 94.94]

Secondary structure (DSSP, 8-state):
--EEEE-BTTBEEETTEEEE-GGGGGGTT-EEEEE-SSTT-SEEEEEETTEEEEEEE-----HHHHHHHHHHHHHTT-----------